Protein AF-A0A850NZ02-F1 (afdb_monomer_lite)

Sequence (72 aa):
MAILSRLRRAKPAPAPPDALRAAAEAGHVEAQMLYAQALLDGAAGQPRDPARGFSWFCIAAGAGHAPGLNMR

Foldseek 3Di:
DDPDPDCPVPPPDPDALVVLVVVLVVVNLVSLQSNLVCLCVVPDVRHRDNPSSVVSVVSSVVSVPPPDPPPD

Secondary structure (DSSP, 8-state):
---------PPPPPPPHHHHHHHHHTT-HHHHHHHHHHHHHTGGGPPP-HHHHHHHHHHHHHHHTS------

Structure (mmCIF, N/CA/C/O backbone):
data_AF-A0A850NZ02-F1
#
_entry.id   AF-A0A850NZ02-F1
#
loop_
_atom_site.group_PDB
_atom_site.id
_atom_site.type_symbol
_atom_site.label_atom_id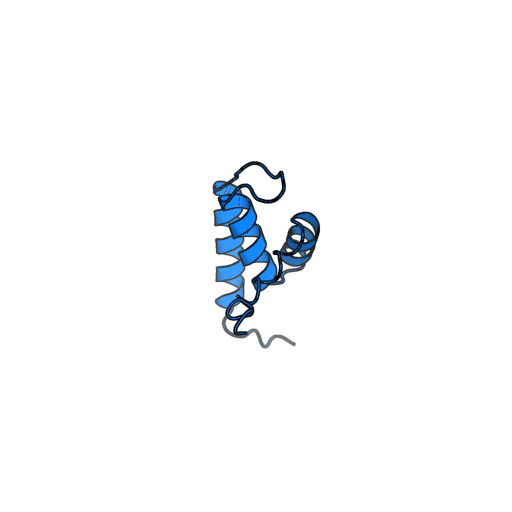
_atom_site.label_alt_id
_atom_site.label_comp_id
_atom_site.label_asym_id
_atom_site.label_entity_id
_atom_site.label_seq_id
_atom_site.pdbx_PDB_ins_code
_atom_site.Cartn_x
_atom_site.Cartn_y
_atom_site.Cartn_z
_atom_site.occupancy
_atom_site.B_iso_or_equiv
_atom_site.auth_seq_id
_atom_site.auth_comp_id
_atom_site.auth_asym_id
_atom_site.auth_atom_id
_atom_site.pdbx_PDB_model_num
ATOM 1 N N . MET A 1 1 ? 22.183 4.851 38.766 1.00 49.06 1 MET A N 1
ATOM 2 C CA . MET A 1 1 ? 22.167 5.576 37.477 1.00 49.06 1 MET A CA 1
ATOM 3 C C . MET A 1 1 ? 22.163 4.567 36.3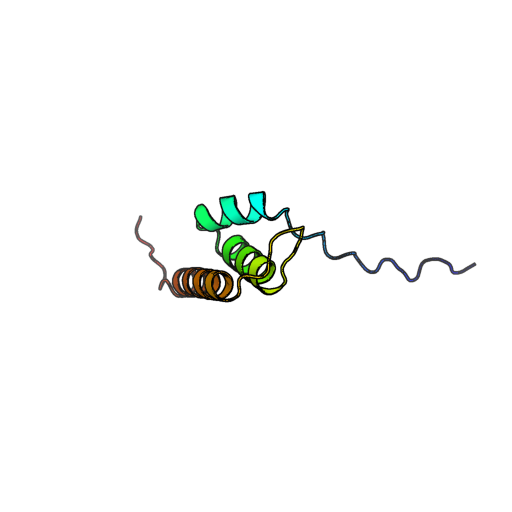36 1.00 49.06 1 MET A C 1
ATOM 5 O O . MET A 1 1 ? 23.223 4.104 35.951 1.00 49.06 1 MET A O 1
ATOM 9 N N . ALA A 1 2 ? 20.988 4.170 35.845 1.00 49.19 2 ALA A N 1
ATOM 10 C CA . ALA A 1 2 ? 20.855 3.360 34.629 1.00 49.19 2 ALA A CA 1
ATOM 11 C C . ALA A 1 2 ? 19.502 3.679 33.979 1.00 49.19 2 ALA A C 1
ATOM 13 O O . ALA A 1 2 ? 18.588 2.861 33.930 1.00 49.19 2 ALA A O 1
ATOM 14 N N . ILE A 1 3 ? 19.338 4.937 33.577 1.00 56.84 3 ILE A N 1
ATOM 15 C CA . ILE A 1 3 ? 18.237 5.339 32.705 1.00 56.84 3 ILE A CA 1
ATOM 16 C C . ILE A 1 3 ? 18.779 5.210 31.281 1.00 56.84 3 ILE A C 1
ATOM 18 O O . ILE A 1 3 ? 19.918 5.596 31.038 1.00 56.84 3 ILE A O 1
ATOM 22 N N . LEU A 1 4 ? 17.933 4.712 30.374 1.00 48.81 4 LEU A N 1
ATOM 23 C CA . LEU A 1 4 ? 18.086 4.653 28.909 1.00 48.81 4 LEU A CA 1
ATOM 24 C C . LEU A 1 4 ? 18.313 3.264 28.280 1.00 48.81 4 LEU A C 1
ATOM 26 O O . LEU A 1 4 ? 18.931 3.143 27.229 1.00 48.81 4 LEU A O 1
ATOM 30 N N . SER A 1 5 ? 17.632 2.233 28.786 1.00 55.38 5 SER A N 1
ATOM 31 C CA . SER A 1 5 ? 17.302 1.024 27.999 1.00 55.38 5 SER A CA 1
ATOM 32 C C . SER A 1 5 ? 16.063 1.216 27.106 1.00 55.38 5 SER A C 1
ATOM 34 O O . SER A 1 5 ? 15.202 0.341 27.054 1.00 55.38 5 SER A O 1
ATOM 36 N N . ARG A 1 6 ? 15.886 2.372 26.446 1.00 60.31 6 ARG A N 1
ATOM 37 C CA . ARG A 1 6 ? 14.696 2.631 25.603 1.00 60.31 6 ARG A CA 1
ATOM 38 C C . ARG A 1 6 ? 14.962 3.524 24.393 1.00 60.31 6 ARG A C 1
ATOM 40 O O . ARG A 1 6 ? 14.117 4.328 24.024 1.00 60.31 6 ARG A O 1
ATOM 47 N N . LEU A 1 7 ? 16.052 3.295 23.671 1.00 53.16 7 LEU A N 1
ATOM 48 C CA . LEU A 1 7 ? 16.002 3.530 22.226 1.00 53.16 7 LEU A CA 1
ATOM 49 C C . LEU A 1 7 ? 15.385 2.293 21.569 1.00 53.16 7 LEU A C 1
ATOM 51 O O . LEU A 1 7 ? 16.025 1.563 20.818 1.00 53.16 7 LEU A O 1
ATOM 55 N N . ARG A 1 8 ? 14.098 2.056 21.855 1.00 60.72 8 ARG A N 1
ATOM 56 C CA . ARG A 1 8 ? 13.239 1.373 20.890 1.00 60.72 8 ARG A CA 1
ATOM 57 C C . ARG A 1 8 ? 13.268 2.314 19.701 1.00 60.72 8 ARG A C 1
ATOM 59 O O . ARG A 1 8 ? 12.599 3.340 19.762 1.00 60.72 8 ARG A O 1
ATOM 66 N N . ARG A 1 9 ? 14.145 2.042 18.724 1.00 62.88 9 ARG A N 1
ATOM 67 C CA . ARG A 1 9 ? 14.202 2.773 17.456 1.00 62.88 9 ARG A CA 1
ATOM 68 C C . ARG A 1 9 ? 12.759 2.850 16.992 1.00 62.88 9 ARG A C 1
ATOM 70 O O . ARG A 1 9 ? 12.185 1.824 16.628 1.00 62.88 9 ARG A O 1
ATOM 77 N N . ALA A 1 10 ? 12.140 4.017 17.159 1.00 55.75 10 ALA A N 1
ATOM 78 C CA . ALA A 1 10 ? 10.807 4.234 16.654 1.00 55.75 10 ALA A CA 1
ATOM 79 C C . ALA A 1 10 ? 10.949 3.954 15.167 1.00 55.75 10 ALA A C 1
ATOM 81 O O . ALA A 1 10 ? 11.793 4.565 14.505 1.00 55.75 10 ALA A O 1
ATOM 82 N N . LYS A 1 11 ? 10.229 2.941 14.680 1.00 50.72 11 LYS A N 1
ATOM 83 C CA . LYS A 1 11 ? 10.111 2.741 13.242 1.00 50.72 11 LYS A CA 1
ATOM 84 C C . LYS A 1 11 ? 9.690 4.114 12.707 1.00 50.72 11 LYS A C 1
ATOM 86 O O . LYS A 1 11 ? 8.769 4.685 13.304 1.00 50.72 11 LYS A O 1
ATOM 91 N N . PRO A 1 12 ? 10.412 4.691 11.730 1.00 59.12 12 PRO A N 1
ATOM 92 C CA . PRO A 1 12 ? 10.058 6.005 11.220 1.00 59.12 12 PRO A CA 1
ATOM 93 C C . PRO A 1 12 ? 8.563 5.996 10.925 1.00 59.12 12 PRO A C 1
ATOM 95 O O . PRO A 1 12 ? 8.048 4.997 10.408 1.00 59.12 12 PRO A O 1
ATOM 98 N N . ALA A 1 13 ? 7.866 7.047 11.363 1.00 61.75 13 ALA A N 1
ATOM 99 C CA . ALA A 1 13 ? 6.446 7.161 11.085 1.00 61.75 13 ALA A CA 1
ATOM 100 C C . ALA A 1 13 ? 6.267 6.967 9.572 1.00 61.75 13 ALA A C 1
ATOM 102 O O . ALA A 1 13 ? 7.059 7.531 8.807 1.00 61.75 13 ALA A O 1
ATOM 103 N N . PRO A 1 14 ? 5.318 6.119 9.139 1.00 66.50 14 PRO A N 1
ATOM 104 C CA . PRO A 1 14 ? 5.091 5.918 7.719 1.00 66.50 14 PRO A CA 1
ATOM 105 C C . PRO A 1 14 ? 4.869 7.280 7.061 1.00 66.50 14 PRO A C 1
ATOM 107 O O . PRO A 1 14 ? 4.323 8.197 7.684 1.00 66.50 14 PRO A O 1
ATOM 110 N N . ALA A 1 15 ? 5.333 7.418 5.819 1.00 74.19 15 ALA A N 1
ATOM 111 C CA . ALA A 1 15 ? 5.125 8.642 5.064 1.00 74.19 15 ALA A CA 1
ATOM 112 C C . ALA A 1 15 ? 3.625 9.007 5.060 1.00 74.19 15 ALA A C 1
ATOM 114 O O . ALA A 1 15 ? 2.776 8.109 5.089 1.00 74.19 15 ALA A O 1
ATOM 115 N N . PRO A 1 16 ? 3.282 10.307 5.056 1.00 78.69 16 PRO A N 1
ATOM 116 C CA . PRO A 1 16 ? 1.888 10.728 5.044 1.00 78.69 16 PRO A CA 1
ATOM 117 C C . PRO A 1 16 ? 1.141 10.098 3.852 1.00 78.69 16 PRO A C 1
ATOM 119 O O . PRO A 1 16 ? 1.746 9.926 2.787 1.00 78.69 16 PRO A O 1
ATOM 122 N N . PRO A 1 17 ? -0.159 9.768 3.994 1.00 76.62 17 PRO A N 1
ATOM 123 C CA . PRO A 1 17 ? -0.911 9.030 2.976 1.00 76.62 17 PRO A CA 1
ATOM 124 C C . PRO A 1 17 ? -0.848 9.645 1.576 1.00 76.62 17 PRO A C 1
ATOM 126 O O . PRO A 1 17 ? -0.774 8.912 0.595 1.00 76.62 17 PRO A O 1
ATOM 129 N N . ASP A 1 18 ? -0.821 10.976 1.475 1.00 84.75 18 ASP A N 1
ATOM 130 C CA . ASP A 1 18 ? -0.734 11.675 0.190 1.00 84.75 18 ASP A CA 1
ATOM 131 C C . ASP A 1 18 ? 0.607 11.453 -0.523 1.00 84.75 18 ASP A C 1
ATOM 133 O O . ASP A 1 18 ? 0.632 11.270 -1.740 1.00 84.75 18 ASP A O 1
ATOM 137 N N . ALA A 1 19 ? 1.716 11.413 0.222 1.00 87.25 19 ALA A N 1
ATOM 138 C CA . ALA A 1 19 ? 3.036 11.127 -0.339 1.00 87.25 19 ALA A CA 1
ATOM 139 C C . ALA A 1 19 ? 3.143 9.661 -0.782 1.00 87.25 19 ALA A C 1
ATOM 141 O O . ALA A 1 19 ? 3.695 9.373 -1.844 1.00 87.25 19 ALA A O 1
ATOM 142 N N . LEU A 1 20 ? 2.566 8.740 -0.001 1.00 89.44 20 LEU A N 1
ATOM 143 C CA . LEU A 1 20 ? 2.472 7.328 -0.376 1.00 89.44 20 LEU A CA 1
ATOM 144 C C . LEU A 1 20 ? 1.622 7.131 -1.629 1.00 89.44 20 LEU A C 1
ATOM 146 O O . LEU A 1 20 ? 2.037 6.387 -2.510 1.00 89.44 20 LEU A O 1
ATOM 150 N N . ARG A 1 21 ? 0.481 7.825 -1.741 1.00 91.44 21 ARG A N 1
ATOM 151 C CA . ARG A 1 21 ? -0.365 7.782 -2.940 1.00 91.44 21 ARG A CA 1
ATOM 152 C C . ARG A 1 21 ? 0.416 8.229 -4.173 1.00 91.44 21 ARG A C 1
ATOM 154 O O . ARG A 1 21 ? 0.472 7.481 -5.140 1.00 91.44 21 ARG A O 1
ATOM 161 N N . ALA A 1 22 ? 1.055 9.398 -4.121 1.00 92.44 22 ALA A N 1
ATOM 162 C CA . ALA A 1 22 ? 1.801 9.930 -5.261 1.00 92.44 22 ALA A CA 1
ATOM 163 C C . ALA A 1 22 ? 2.939 8.990 -5.704 1.00 92.44 22 ALA A C 1
ATOM 165 O O . ALA A 1 22 ? 3.111 8.731 -6.892 1.00 92.44 22 ALA A O 1
ATOM 166 N N . ALA A 1 23 ? 3.692 8.425 -4.755 1.00 92.00 23 ALA A N 1
ATOM 167 C CA . ALA A 1 23 ? 4.756 7.474 -5.069 1.00 92.00 23 ALA A CA 1
ATOM 168 C C . ALA A 1 23 ? 4.213 6.120 -5.573 1.00 92.00 23 ALA A C 1
ATOM 170 O O . ALA A 1 23 ? 4.801 5.516 -6.471 1.00 92.00 23 ALA A O 1
ATOM 171 N N . ALA A 1 24 ? 3.083 5.649 -5.039 1.00 92.69 24 ALA A N 1
ATOM 172 C CA . ALA A 1 24 ? 2.424 4.432 -5.506 1.00 92.69 24 ALA A CA 1
ATOM 173 C C . ALA A 1 24 ? 1.926 4.577 -6.955 1.00 92.69 24 ALA A C 1
ATOM 175 O O . ALA A 1 24 ? 2.141 3.680 -7.775 1.00 92.69 24 ALA A O 1
ATOM 176 N N . GLU A 1 25 ? 1.324 5.727 -7.275 1.00 93.56 25 GLU A N 1
ATOM 177 C CA . GLU A 1 25 ? 0.885 6.113 -8.623 1.00 93.56 25 GLU A CA 1
ATOM 178 C C . GLU A 1 25 ? 2.061 6.261 -9.597 1.00 93.56 25 GLU A C 1
ATOM 180 O O . GLU A 1 25 ? 1.938 5.890 -10.761 1.00 93.56 25 GLU A O 1
ATOM 185 N N . ALA A 1 26 ? 3.226 6.707 -9.119 1.00 93.50 26 ALA A N 1
ATOM 186 C CA . ALA A 1 26 ? 4.464 6.759 -9.899 1.00 93.50 26 ALA A CA 1
ATOM 187 C C . ALA A 1 26 ? 5.135 5.384 -10.112 1.00 93.50 26 ALA A C 1
ATOM 189 O O . ALA A 1 26 ? 6.185 5.304 -10.746 1.00 93.50 26 ALA A O 1
ATOM 190 N N . GLY A 1 27 ? 4.552 4.294 -9.601 1.00 90.94 27 GLY A N 1
ATOM 191 C CA . GLY A 1 27 ? 5.049 2.935 -9.832 1.00 90.94 27 GLY A CA 1
ATOM 192 C C . GLY A 1 27 ? 6.072 2.434 -8.810 1.00 90.94 27 GLY A C 1
ATOM 193 O O . GLY A 1 27 ? 6.627 1.351 -8.990 1.00 90.94 27 GLY A O 1
ATOM 194 N N . HIS A 1 28 ? 6.334 3.172 -7.725 1.00 93.19 28 HIS A N 1
ATOM 195 C CA . HIS A 1 28 ? 7.251 2.704 -6.686 1.00 93.19 28 HIS A CA 1
ATOM 196 C C . HIS A 1 28 ? 6.629 1.534 -5.916 1.00 93.19 28 HIS A C 1
ATOM 198 O O . HIS A 1 28 ? 5.739 1.730 -5.090 1.00 93.19 28 HIS A O 1
ATOM 204 N N . VAL A 1 29 ? 7.135 0.320 -6.144 1.00 92.00 29 VAL A N 1
ATOM 205 C CA . VAL A 1 29 ? 6.592 -0.926 -5.567 1.00 92.00 29 VAL A CA 1
ATOM 206 C C . VAL A 1 29 ? 6.492 -0.871 -4.039 1.00 92.00 29 VAL A C 1
ATOM 208 O O . VAL A 1 29 ? 5.479 -1.263 -3.463 1.00 92.00 29 VAL A O 1
ATOM 211 N N . GLU A 1 30 ? 7.504 -0.320 -3.363 1.00 90.81 30 GLU A N 1
ATOM 212 C CA . GLU A 1 30 ? 7.474 -0.152 -1.905 1.00 90.81 30 GLU A CA 1
ATOM 213 C C . GLU A 1 30 ? 6.355 0.803 -1.460 1.00 90.81 30 GLU A C 1
ATOM 215 O O . GLU A 1 30 ? 5.622 0.505 -0.516 1.00 90.81 30 GLU A O 1
ATOM 220 N N . ALA A 1 31 ? 6.158 1.914 -2.174 1.00 92.44 31 ALA A N 1
ATOM 221 C CA . ALA A 1 31 ? 5.080 2.852 -1.880 1.00 92.44 31 ALA A CA 1
ATOM 222 C C . ALA A 1 31 ? 3.698 2.242 -2.146 1.00 92.44 31 ALA A C 1
ATOM 224 O O . ALA A 1 31 ? 2.777 2.485 -1.372 1.00 92.44 31 ALA A O 1
ATOM 225 N N . GLN A 1 32 ? 3.555 1.407 -3.179 1.00 94.12 32 GLN A N 1
ATOM 226 C CA . GLN A 1 32 ? 2.320 0.665 -3.447 1.00 94.12 32 GLN A CA 1
ATOM 227 C C . GLN A 1 32 ? 1.970 -0.270 -2.285 1.00 94.12 32 GLN A C 1
ATOM 229 O O . GLN A 1 32 ? 0.825 -0.278 -1.835 1.00 94.12 32 GLN A O 1
ATOM 234 N N . MET A 1 33 ? 2.954 -0.992 -1.735 1.00 93.81 33 MET A N 1
ATOM 235 C CA . MET A 1 33 ? 2.737 -1.839 -0.557 1.00 93.81 33 MET A CA 1
ATOM 236 C C . MET A 1 33 ? 2.383 -1.027 0.694 1.00 93.81 33 MET A C 1
ATOM 238 O O . MET A 1 33 ? 1.469 -1.390 1.434 1.00 93.81 33 MET A O 1
ATOM 242 N N . LEU A 1 34 ? 3.080 0.086 0.936 1.00 92.19 34 LEU A N 1
ATOM 243 C CA . LEU A 1 34 ? 2.816 0.945 2.092 1.00 92.19 34 LEU A CA 1
ATOM 244 C C . LEU A 1 34 ? 1.451 1.640 1.995 1.00 92.19 34 LEU A C 1
ATOM 246 O O . LEU A 1 34 ? 0.742 1.737 2.996 1.00 92.19 34 LEU A O 1
ATOM 250 N N . TYR A 1 35 ? 1.050 2.082 0.800 1.00 91.75 35 TYR A N 1
ATOM 251 C CA . TYR A 1 35 ? -0.265 2.673 0.566 1.00 91.75 35 TYR A CA 1
ATOM 252 C C . TYR A 1 35 ? -1.385 1.632 0.705 1.00 91.75 35 TYR A C 1
ATOM 254 O O . TYR A 1 35 ? -2.403 1.912 1.339 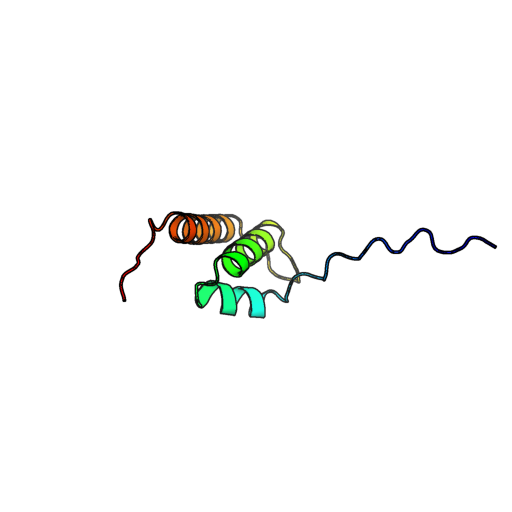1.00 91.75 35 TYR A O 1
ATOM 262 N N . ALA A 1 36 ? -1.176 0.407 0.205 1.00 93.06 36 ALA A N 1
ATOM 263 C CA . ALA A 1 36 ? -2.092 -0.716 0.409 1.00 93.06 36 ALA A CA 1
ATOM 264 C C . ALA A 1 36 ? -2.336 -0.994 1.900 1.00 93.06 36 ALA A C 1
ATOM 266 O O . ALA A 1 36 ? -3.483 -1.098 2.338 1.00 93.06 36 ALA A O 1
ATOM 267 N N . GLN A 1 37 ? -1.262 -1.047 2.691 1.00 92.25 37 GLN A N 1
ATOM 268 C CA . GLN A 1 37 ? -1.345 -1.243 4.135 1.00 92.25 37 GLN A CA 1
ATOM 269 C C . GLN A 1 37 ? -2.083 -0.085 4.827 1.00 92.25 37 GLN A C 1
ATOM 271 O O . GLN A 1 37 ? -2.961 -0.321 5.653 1.00 92.25 37 GLN A O 1
ATOM 276 N N . ALA A 1 38 ? -1.800 1.164 4.445 1.00 90.44 38 ALA A N 1
ATOM 277 C CA . ALA A 1 38 ? -2.483 2.332 5.002 1.00 90.44 38 ALA A CA 1
ATOM 278 C C . ALA A 1 38 ? -4.004 2.306 4.751 1.00 90.44 38 ALA A C 1
ATOM 280 O O . ALA A 1 38 ? -4.780 2.662 5.641 1.00 90.44 38 ALA A O 1
ATOM 281 N N . LEU A 1 39 ? -4.434 1.841 3.572 1.00 92.12 39 LEU A N 1
ATOM 282 C CA . LEU A 1 39 ? -5.848 1.649 3.231 1.00 92.12 39 LEU A CA 1
ATOM 283 C C . LEU A 1 39 ? -6.489 0.512 4.042 1.00 92.12 39 LEU A C 1
ATOM 285 O O . LEU A 1 39 ? -7.654 0.614 4.425 1.00 92.12 39 LEU A O 1
ATOM 289 N N . LEU A 1 40 ? -5.743 -0.551 4.349 1.00 91.69 40 LEU A N 1
ATOM 290 C CA . LEU A 1 40 ? -6.229 -1.656 5.180 1.00 91.69 40 LEU A CA 1
ATOM 291 C C . LEU A 1 40 ? -6.370 -1.291 6.655 1.00 91.69 40 LEU A C 1
ATOM 293 O O . LEU A 1 40 ? -7.273 -1.816 7.310 1.00 91.69 40 LEU A O 1
ATOM 297 N N . ASP A 1 41 ? -5.514 -0.403 7.153 1.00 87.88 41 ASP A N 1
ATOM 298 C CA . ASP A 1 41 ? -5.485 0.003 8.559 1.00 87.88 41 ASP A CA 1
ATOM 299 C C . ASP A 1 41 ? -6.379 1.218 8.845 1.00 87.88 41 ASP A C 1
ATOM 301 O O . ASP A 1 41 ? -6.719 1.471 10.000 1.00 87.88 41 ASP A O 1
ATOM 305 N N . GLY A 1 42 ? -6.780 1.971 7.812 1.00 83.69 42 GLY A N 1
ATOM 306 C CA . GLY A 1 42 ? -7.464 3.255 7.990 1.00 83.69 42 GLY A CA 1
ATOM 307 C C . GLY A 1 42 ? -6.553 4.292 8.655 1.00 83.69 42 GLY A C 1
ATOM 308 O O . GLY A 1 42 ? -6.931 4.955 9.623 1.00 83.69 42 GLY A O 1
ATOM 309 N N . ALA A 1 43 ? -5.301 4.372 8.197 1.00 78.69 43 ALA A N 1
ATOM 310 C CA . ALA A 1 43 ? -4.272 5.184 8.836 1.00 78.69 43 ALA A CA 1
ATOM 311 C C . ALA A 1 43 ? -4.405 6.686 8.516 1.00 78.69 43 ALA A C 1
ATOM 313 O O . ALA A 1 43 ? -4.857 7.082 7.442 1.00 78.69 43 ALA A O 1
ATOM 314 N N . ALA A 1 44 ? -3.945 7.525 9.456 1.00 68.12 44 ALA A N 1
A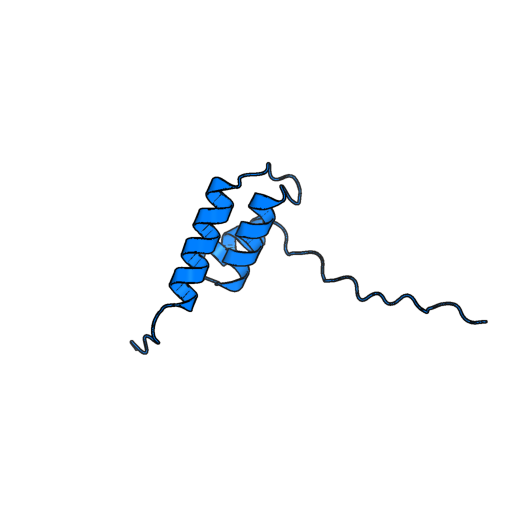TOM 315 C CA . ALA A 1 44 ? -3.769 8.973 9.287 1.00 68.12 44 ALA A CA 1
ATOM 316 C C . ALA A 1 44 ? -5.008 9.721 8.741 1.00 68.12 44 ALA A C 1
ATOM 318 O O . ALA A 1 44 ? -4.895 10.617 7.910 1.00 68.12 44 ALA A O 1
ATOM 319 N N . GLY A 1 45 ? -6.197 9.358 9.235 1.00 70.56 45 GLY A N 1
ATOM 320 C CA . GLY A 1 45 ? -7.461 10.023 8.893 1.00 70.56 45 GLY A CA 1
ATOM 321 C C . GLY A 1 45 ? -8.120 9.519 7.608 1.00 70.56 45 GLY A C 1
ATOM 322 O O . GLY A 1 45 ? -9.200 9.991 7.258 1.00 70.56 45 GLY A O 1
ATOM 323 N N . GLN A 1 46 ? -7.519 8.545 6.920 1.00 73.50 46 GLN A N 1
ATOM 324 C CA . GLN A 1 46 ? -8.157 7.879 5.793 1.00 73.50 46 GLN A CA 1
ATOM 325 C C . GLN A 1 46 ? -9.121 6.796 6.309 1.00 73.50 46 GLN A C 1
ATOM 327 O O . GLN A 1 46 ? -8.726 5.992 7.155 1.00 73.50 46 GLN A O 1
ATOM 332 N N . PRO A 1 47 ? -10.371 6.719 5.817 1.00 83.31 47 PRO A N 1
ATOM 333 C CA . PRO A 1 47 ? -11.230 5.582 6.114 1.00 83.31 47 PRO A CA 1
ATOM 334 C C . PRO A 1 47 ? -10.605 4.291 5.583 1.00 83.31 47 PRO A C 1
ATOM 336 O O . PRO A 1 47 ? -9.930 4.280 4.550 1.00 83.31 47 PRO A O 1
ATOM 339 N N . ARG A 1 48 ? -10.859 3.195 6.296 1.00 92.31 48 ARG A N 1
ATOM 340 C CA . ARG A 1 48 ? -10.442 1.861 5.879 1.00 92.31 48 ARG A CA 1
ATOM 341 C C . ARG A 1 48 ? -11.093 1.504 4.541 1.00 92.31 48 ARG A C 1
ATOM 343 O O . ARG A 1 48 ? -12.315 1.539 4.428 1.00 92.31 48 ARG A O 1
ATOM 350 N N . ASP A 1 49 ? -10.284 1.099 3.571 1.00 94.56 49 ASP A N 1
ATOM 351 C CA . ASP A 1 49 ? -10.724 0.627 2.258 1.00 94.56 49 ASP A CA 1
ATOM 352 C C . ASP A 1 49 ? -9.933 -0.628 1.858 1.00 94.56 49 ASP A C 1
ATOM 354 O O . ASP A 1 49 ? -8.919 -0.559 1.151 1.00 94.56 49 ASP A O 1
ATOM 358 N N . PRO A 1 50 ? -10.370 -1.810 2.329 1.00 93.94 50 PRO A N 1
ATOM 359 C CA . PRO A 1 50 ? -9.660 -3.047 2.058 1.00 93.94 50 PRO A CA 1
ATOM 360 C C . PRO A 1 50 ? -9.647 -3.410 0.577 1.00 93.94 50 PRO A C 1
ATOM 362 O O . PRO A 1 50 ? -8.661 -3.967 0.106 1.00 93.94 50 PRO A O 1
ATOM 365 N N . ALA A 1 51 ? -10.708 -3.074 -0.163 1.00 95.94 51 ALA A N 1
ATOM 366 C CA . ALA A 1 51 ? -10.807 -3.372 -1.586 1.00 95.94 51 ALA A CA 1
ATOM 367 C C . ALA A 1 51 ? -9.715 -2.636 -2.372 1.00 95.94 51 ALA A C 1
ATOM 369 O O . ALA A 1 51 ? -8.967 -3.264 -3.121 1.00 95.94 51 ALA A O 1
ATOM 370 N N . ARG A 1 52 ? -9.552 -1.326 -2.142 1.00 94.44 52 ARG A N 1
ATOM 371 C CA . ARG A 1 52 ? -8.450 -0.563 -2.746 1.00 94.44 52 ARG A CA 1
ATOM 372 C C . ARG A 1 52 ? -7.090 -1.045 -2.252 1.00 94.44 52 ARG A C 1
ATOM 374 O O . ARG A 1 52 ? -6.159 -1.104 -3.051 1.00 94.44 52 ARG A O 1
ATOM 381 N N . GLY A 1 53 ? -6.973 -1.413 -0.975 1.00 95.50 53 GLY A N 1
ATOM 382 C CA . GLY A 1 53 ? -5.745 -1.985 -0.420 1.00 95.50 53 GLY A CA 1
ATOM 383 C C . GLY A 1 53 ? -5.289 -3.240 -1.172 1.00 95.50 53 GLY A C 1
ATOM 384 O O . GLY A 1 53 ? -4.150 -3.307 -1.630 1.00 95.50 53 GLY A O 1
ATOM 385 N N . PHE A 1 54 ? -6.192 -4.199 -1.391 1.00 96.31 54 PHE A N 1
ATOM 386 C CA . PHE A 1 54 ? -5.886 -5.409 -2.159 1.00 96.31 54 PHE A CA 1
ATOM 387 C C . PHE A 1 54 ? -5.491 -5.108 -3.607 1.00 96.31 54 PHE A C 1
ATOM 389 O O . PHE A 1 54 ? -4.515 -5.680 -4.089 1.00 96.31 54 PHE A O 1
ATOM 396 N N . SER A 1 55 ? -6.173 -4.177 -4.280 1.00 95.81 55 SER A N 1
ATOM 397 C CA . SER A 1 55 ? -5.804 -3.770 -5.642 1.00 95.81 55 SER A CA 1
ATOM 398 C C . SER A 1 55 ? -4.364 -3.257 -5.726 1.00 95.81 55 SER A C 1
ATOM 400 O O . SER A 1 55 ? -3.629 -3.635 -6.637 1.00 95.81 55 SER A O 1
ATOM 402 N N . TRP A 1 56 ? -3.921 -2.449 -4.759 1.00 95.31 56 TRP A N 1
ATOM 403 C CA . TRP A 1 56 ? -2.538 -1.965 -4.716 1.00 95.31 56 TRP A CA 1
ATOM 404 C C . TRP A 1 56 ? -1.521 -3.068 -4.431 1.00 95.31 56 TRP A C 1
ATOM 406 O O . TRP A 1 56 ? -0.444 -3.062 -5.028 1.00 95.31 56 TRP A O 1
ATOM 416 N N . PHE A 1 57 ? -1.866 -4.060 -3.605 1.00 94.81 57 PHE A N 1
ATOM 417 C CA . PHE A 1 57 ? -1.024 -5.247 -3.460 1.00 94.81 57 PHE A CA 1
ATOM 418 C C . PHE A 1 57 ? -0.919 -6.055 -4.753 1.00 94.81 57 PHE A C 1
ATOM 420 O O . PHE A 1 57 ? 0.171 -6.519 -5.077 1.00 94.81 57 PHE A O 1
ATOM 427 N N . CYS A 1 58 ? -2.002 -6.190 -5.523 1.00 94.38 58 CYS A N 1
ATOM 428 C CA . CYS A 1 58 ? -1.952 -6.852 -6.827 1.00 94.38 58 CYS A CA 1
ATOM 429 C C . CYS A 1 58 ? -1.027 -6.117 -7.808 1.00 94.38 58 CYS A C 1
ATOM 431 O O . CYS A 1 58 ? -0.252 -6.767 -8.508 1.00 94.38 58 CYS A O 1
ATOM 433 N N . ILE A 1 59 ? -1.061 -4.780 -7.830 1.00 92.69 59 ILE A N 1
ATOM 434 C CA . ILE A 1 59 ? -0.156 -3.968 -8.659 1.00 92.69 59 ILE A CA 1
ATOM 435 C C . ILE A 1 59 ? 1.302 -4.189 -8.229 1.00 92.69 59 ILE A C 1
ATOM 437 O O . ILE A 1 59 ? 2.144 -4.504 -9.071 1.00 92.69 59 ILE A O 1
ATOM 441 N N . ALA A 1 60 ? 1.591 -4.102 -6.926 1.00 92.75 60 ALA A N 1
ATOM 442 C CA . ALA A 1 60 ? 2.937 -4.303 -6.390 1.00 92.75 60 ALA A CA 1
ATOM 443 C C . ALA A 1 60 ? 3.476 -5.713 -6.684 1.00 92.75 60 ALA A C 1
ATOM 445 O O . ALA A 1 60 ? 4.624 -5.874 -7.102 1.00 92.75 60 ALA A O 1
ATOM 446 N N . ALA A 1 61 ? 2.633 -6.736 -6.517 1.00 89.88 61 ALA A N 1
ATOM 447 C CA . ALA A 1 61 ? 2.974 -8.118 -6.829 1.00 89.88 61 ALA A CA 1
ATOM 448 C C . ALA A 1 61 ? 3.248 -8.305 -8.327 1.00 89.88 61 ALA A C 1
ATOM 450 O O . ALA A 1 61 ? 4.233 -8.945 -8.683 1.00 89.88 61 ALA A O 1
ATOM 451 N N . GLY A 1 62 ? 2.431 -7.707 -9.201 1.00 88.06 62 GLY A N 1
ATOM 452 C CA . GLY A 1 62 ? 2.639 -7.732 -10.650 1.00 88.06 62 GLY A CA 1
ATOM 453 C C . GLY A 1 62 ? 3.948 -7.064 -11.081 1.00 88.06 62 GLY A C 1
ATOM 454 O O . GLY A 1 62 ? 4.643 -7.590 -11.946 1.00 88.06 62 GLY A O 1
ATOM 455 N N . ALA A 1 63 ? 4.328 -5.954 -10.442 1.00 80.62 63 ALA A N 1
ATOM 456 C CA . ALA A 1 63 ? 5.590 -5.263 -10.706 1.00 80.62 63 ALA A CA 1
ATOM 457 C C . ALA A 1 63 ? 6.816 -6.057 -10.217 1.00 80.62 63 ALA A C 1
ATOM 459 O O . ALA A 1 63 ? 7.831 -6.106 -10.907 1.00 80.62 63 ALA A O 1
ATOM 460 N N . GLY A 1 64 ? 6.718 -6.721 -9.059 1.00 69.06 64 GLY A N 1
ATOM 461 C CA . GLY A 1 64 ? 7.769 -7.608 -8.544 1.00 69.06 64 GLY A CA 1
ATOM 462 C C . GLY A 1 64 ? 7.903 -8.925 -9.318 1.00 69.06 64 GLY A C 1
ATOM 463 O O . GLY A 1 64 ? 8.982 -9.514 -9.342 1.00 69.06 64 GLY A O 1
ATOM 464 N N . HIS A 1 65 ? 6.826 -9.370 -9.974 1.00 58.31 65 HIS A N 1
ATOM 465 C CA . HIS A 1 65 ? 6.812 -10.541 -10.851 1.00 58.31 65 HIS A CA 1
ATOM 466 C C . HIS A 1 65 ? 7.111 -10.237 -12.318 1.00 58.31 65 HIS A C 1
ATOM 468 O O . HIS A 1 65 ? 7.102 -11.180 -13.109 1.00 58.31 65 HIS A O 1
ATOM 474 N N . ALA A 1 66 ? 7.394 -8.985 -12.696 1.00 59.16 66 ALA A N 1
ATOM 475 C CA . ALA A 1 66 ? 7.899 -8.683 -14.027 1.00 59.16 66 ALA A CA 1
ATOM 476 C C . ALA A 1 66 ? 9.207 -9.478 -14.227 1.00 59.16 66 ALA A C 1
ATOM 478 O O . ALA A 1 66 ? 10.219 -9.144 -13.603 1.00 59.16 66 ALA A O 1
ATOM 479 N N . PRO A 1 67 ? 9.218 -10.553 -15.044 1.00 48.22 67 PRO A N 1
ATOM 480 C CA . PRO A 1 67 ? 10.454 -11.250 -15.367 1.00 48.22 67 PRO A CA 1
ATOM 481 C C . PRO A 1 67 ? 11.322 -10.200 -16.043 1.00 48.22 67 PRO A C 1
ATOM 483 O O . PRO A 1 67 ? 10.853 -9.611 -17.012 1.00 48.22 67 PRO A O 1
ATOM 486 N N . GLY A 1 68 ? 12.501 -9.909 -15.487 1.00 50.50 68 GLY A N 1
ATOM 487 C CA . GLY A 1 68 ? 13.326 -8.755 -15.850 1.00 50.50 68 GLY A CA 1
ATOM 488 C C . GLY A 1 68 ? 13.186 -8.308 -17.310 1.00 50.50 68 GLY A C 1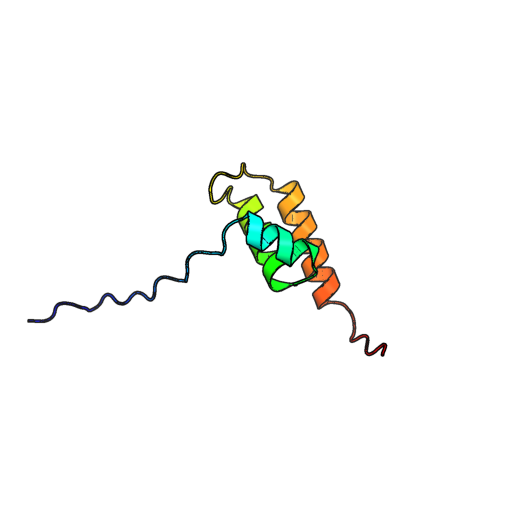
ATOM 489 O O . GLY A 1 68 ? 13.836 -8.848 -18.197 1.00 50.50 68 GLY A O 1
ATOM 490 N N . LEU A 1 69 ? 12.348 -7.299 -17.545 1.00 46.09 69 LEU A N 1
ATOM 491 C CA . LEU A 1 69 ? 12.436 -6.425 -18.705 1.00 46.09 69 LEU A CA 1
ATOM 492 C C . LEU A 1 69 ? 13.451 -5.362 -18.257 1.00 46.09 69 LEU A C 1
ATOM 494 O O . LEU A 1 69 ? 13.079 -4.397 -17.611 1.00 46.09 69 LEU A O 1
ATOM 498 N N . ASN A 1 70 ? 14.769 -5.512 -18.387 1.00 46.12 70 ASN A N 1
ATOM 499 C CA . ASN A 1 70 ? 15.528 -5.712 -19.619 1.00 46.12 70 ASN A CA 1
ATOM 500 C C . ASN A 1 70 ? 14.762 -5.463 -20.925 1.00 46.12 70 ASN A C 1
ATOM 502 O O . ASN A 1 70 ? 14.785 -6.270 -21.850 1.00 46.12 70 ASN A O 1
ATOM 506 N N . MET A 1 71 ? 14.108 -4.305 -21.017 1.00 37.53 71 MET A N 1
ATOM 507 C CA . MET A 1 71 ? 13.748 -3.723 -22.305 1.00 37.53 71 MET A CA 1
ATOM 508 C C . MET A 1 71 ? 14.041 -2.216 -22.300 1.00 37.53 71 MET A C 1
ATOM 510 O O . MET A 1 71 ? 13.158 -1.398 -22.069 1.00 37.53 71 MET A O 1
ATOM 514 N N . ARG A 1 72 ? 15.314 -1.951 -22.641 1.00 36.97 72 ARG A N 1
ATOM 515 C CA . ARG A 1 72 ? 16.010 -0.700 -23.004 1.00 36.97 72 ARG A CA 1
ATOM 516 C C . ARG A 1 72 ? 16.495 0.229 -21.898 1.00 36.97 72 ARG A C 1
ATOM 518 O O . ARG A 1 72 ? 15.667 0.790 -21.161 1.00 36.97 72 ARG A O 1
#

Radius of gyration: 16.4 Å; chains: 1; bounding box: 33×23×60 Å

pLDDT: mean 77.95, std 17.99, range [36.97, 96.31]

InterPro domains:
  IPR006597 Sel1-like repeat [SM00671] (29-65)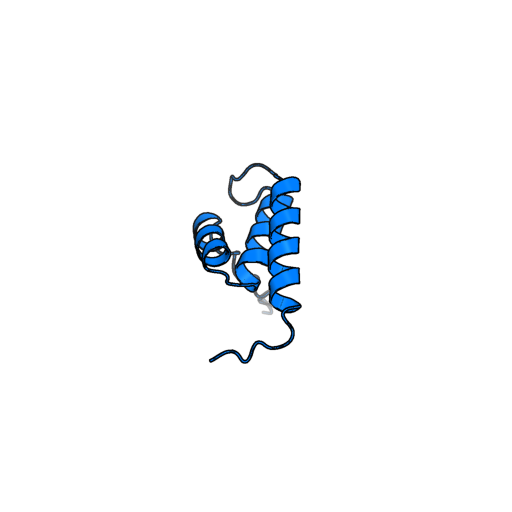
  IPR011990 Tetratricopeptide-like helical domain superfamily [G3DSA:1.25.40.10] (14-71)

Organism: NCBI:txid1181271